Protein AF-A0A011P728-F1 (afdb_monomer)

Sequence (72 aa):
MCDAHLKTLVMALQPEWVIGVGAFAETRAREALAGTTVGVGRVLHPSPASPAANRGWAEAASTQLRTLGVWD

Nearest PDB structures (foldseek):
  5h93-assembly4_D  TM=9.943E-01  e=4.036E-07  Geobacter metallireducens GS-15
  5h98-assembly1_A  TM=9.930E-01  e=1.238E-06  Geobacter metallireducens GS-15
  5h93-assembly1_A  TM=9.713E-01  e=5.642E-06  Geobacter metallireducens GS-15
  5h93-assembly2_B  TM=9.744E-01  e=2.746E-05  Geobacter metallireducens GS-15
  5h99-assembly2_B  TM=9.684E-01  e=4.971E-05  Geobacter metallireducens GS-15

Foldseek 3Di:
DVLVVVVVCCVVVVDLEDEAADDVRLVSPCVSQPPHNRHGYYAHHCDPVDPVNVVPRPVRRQVRCVVVVNHD

Secondary structure (DSSP, 8-state):
-HHHHHHHHHHHH--SEEEEESHHHHHHHHHHTTTS--EEEEE----TT-HHHHTTHHHHHHHHHHHTTS--

Structure (mmCIF, N/CA/C/O backbone):
data_AF-A0A011P728-F1
#
_entry.id   AF-A0A011P728-F1
#
loop_
_atom_site.group_PDB
_atom_site.id
_atom_site.type_symbol
_atom_site.label_atom_id
_atom_site.label_alt_id
_atom_site.label_comp_id
_atom_site.label_asym_id
_atom_site.label_entity_id
_atom_site.label_seq_id
_atom_site.pdbx_PDB_ins_code
_atom_site.Cartn_x
_atom_site.Cartn_y
_atom_site.Cartn_z
_atom_site.occupancy
_atom_site.B_iso_or_equiv
_atom_site.auth_seq_id
_atom_site.auth_comp_id
_atom_site.auth_asym_id
_atom_site.auth_atom_id
_atom_site.pdbx_PDB_model_num
ATOM 1 N N . MET A 1 1 ? -15.050 11.946 -3.938 1.00 90.56 1 MET A N 1
ATOM 2 C CA . MET A 1 1 ? -15.840 10.773 -4.383 1.00 90.56 1 MET A CA 1
ATOM 3 C C . MET A 1 1 ? -15.095 9.466 -4.118 1.00 90.56 1 MET A C 1
ATOM 5 O O . MET A 1 1 ? -15.586 8.688 -3.314 1.00 90.56 1 MET A O 1
ATOM 9 N N . CYS A 1 2 ? -13.911 9.243 -4.708 1.00 97.56 2 CYS A N 1
ATOM 10 C CA . CYS A 1 2 ? -13.171 7.976 -4.578 1.00 97.56 2 CYS A CA 1
ATOM 11 C C . CYS A 1 2 ? -12.816 7.608 -3.128 1.00 97.56 2 CYS A C 1
ATOM 13 O O . CYS A 1 2 ? -13.100 6.494 -2.708 1.00 97.56 2 CYS A O 1
ATOM 15 N N . ASP A 1 3 ? -12.290 8.549 -2.337 1.00 97.56 3 ASP A N 1
ATOM 16 C CA . ASP A 1 3 ?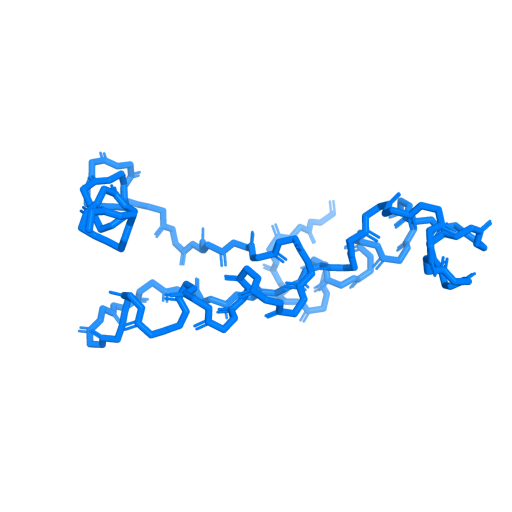 -11.914 8.270 -0.941 1.00 97.56 3 ASP A CA 1
ATOM 17 C C . ASP A 1 3 ? -13.122 7.887 -0.073 1.00 97.56 3 ASP A C 1
ATOM 19 O O . ASP A 1 3 ? -13.051 6.971 0.739 1.00 97.56 3 ASP A O 1
ATOM 23 N N . ALA A 1 4 ? -14.257 8.567 -0.264 1.00 97.56 4 ALA A N 1
ATOM 24 C CA . ALA A 1 4 ? -15.495 8.261 0.452 1.00 97.56 4 ALA A CA 1
ATOM 25 C C . ALA A 1 4 ? -16.037 6.875 0.072 1.00 97.56 4 ALA A 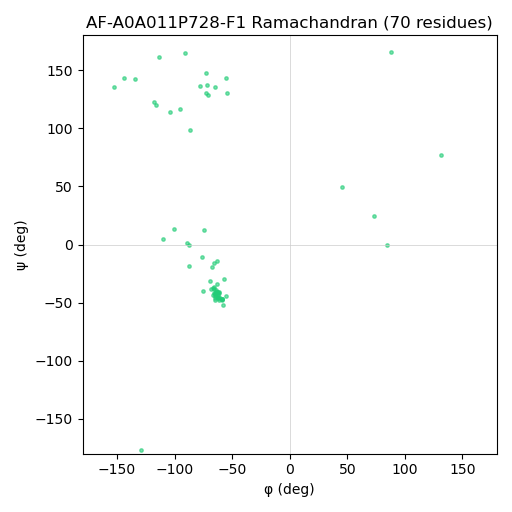C 1
ATOM 27 O O . ALA A 1 4 ? -16.509 6.130 0.932 1.00 97.56 4 ALA A O 1
ATOM 28 N N . HIS A 1 5 ? -15.928 6.507 -1.206 1.00 98.12 5 HIS A N 1
ATOM 29 C CA . HIS A 1 5 ? -16.301 5.174 -1.662 1.00 98.12 5 HIS A CA 1
ATOM 30 C C . HIS A 1 5 ? -15.371 4.099 -1.083 1.00 98.12 5 HIS A C 1
ATOM 32 O O . HIS A 1 5 ? -15.858 3.100 -0.564 1.00 98.12 5 HIS A O 1
ATOM 38 N N . LEU A 1 6 ? -14.053 4.336 -1.067 1.00 98.25 6 LEU A N 1
ATOM 39 C CA . LEU A 1 6 ? -13.089 3.432 -0.435 1.00 98.25 6 LEU A CA 1
ATOM 40 C C . LEU A 1 6 ? -13.395 3.235 1.056 1.00 98.25 6 LEU A C 1
ATOM 42 O O . LEU A 1 6 ? -13.463 2.097 1.509 1.00 98.25 6 LEU A O 1
ATOM 46 N N . LYS A 1 7 ? -13.659 4.317 1.804 1.00 97.69 7 LYS A N 1
ATOM 47 C CA . LYS A 1 7 ? -14.103 4.230 3.208 1.00 97.69 7 LYS A CA 1
ATOM 48 C C . LYS A 1 7 ? -15.357 3.370 3.357 1.00 97.69 7 LYS A C 1
ATOM 50 O O . LYS A 1 7 ? -15.414 2.536 4.251 1.00 97.69 7 LYS A O 1
ATOM 55 N N . THR A 1 8 ? -16.336 3.550 2.470 1.00 98.06 8 THR A N 1
ATOM 56 C CA . THR A 1 8 ? -17.589 2.778 2.488 1.00 98.06 8 THR A CA 1
ATOM 57 C C . THR A 1 8 ? -17.324 1.286 2.292 1.00 98.06 8 THR A C 1
ATOM 59 O O . THR A 1 8 ? -17.854 0.472 3.043 1.00 98.06 8 THR A O 1
ATOM 62 N N . LEU A 1 9 ? -16.466 0.921 1.333 1.00 98.19 9 LEU A N 1
ATOM 63 C CA . LEU A 1 9 ? -16.074 -0.473 1.105 1.00 98.19 9 LEU A CA 1
ATOM 64 C C . LEU A 1 9 ? -15.337 -1.061 2.310 1.00 98.19 9 LEU A C 1
ATOM 66 O O . LEU A 1 9 ? -15.656 -2.164 2.738 1.00 98.19 9 LEU A O 1
ATOM 70 N N . VAL A 1 10 ? -14.391 -0.319 2.887 1.00 98.25 10 VAL A N 1
ATOM 71 C CA . VAL A 1 10 ? -13.627 -0.765 4.061 1.00 98.25 10 VAL A CA 1
ATOM 72 C C . VAL A 1 10 ? -14.533 -0.947 5.278 1.00 98.25 10 VAL A C 1
ATOM 74 O O . VAL A 1 10 ? -14.413 -1.941 5.983 1.00 98.25 10 VAL A O 1
ATOM 77 N N . MET A 1 11 ? -15.487 -0.044 5.501 1.00 96.88 11 MET A N 1
ATOM 78 C CA . MET A 1 11 ? -16.478 -0.198 6.568 1.00 96.88 11 MET A CA 1
ATOM 79 C C . MET A 1 11 ? -17.385 -1.414 6.357 1.00 96.88 11 MET A C 1
ATOM 81 O O . MET A 1 11 ? -17.715 -2.091 7.324 1.00 96.88 11 MET A O 1
ATOM 85 N N . ALA A 1 12 ? -17.795 -1.684 5.115 1.00 98.31 12 ALA A N 1
ATOM 86 C CA . ALA A 1 12 ? -18.699 -2.787 4.798 1.00 98.31 12 ALA A CA 1
ATOM 87 C C . ALA A 1 12 ? -18.008 -4.158 4.843 1.00 98.31 12 ALA A C 1
ATOM 89 O O . ALA A 1 12 ? -18.603 -5.129 5.299 1.00 98.31 12 ALA A O 1
ATOM 90 N N . LEU A 1 13 ? -16.768 -4.239 4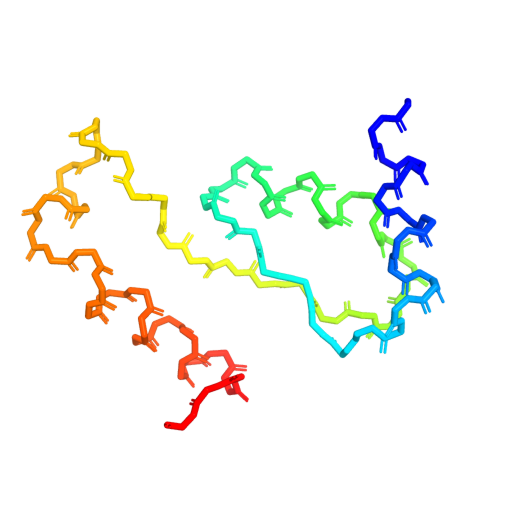.357 1.00 98.25 13 LEU A N 1
ATOM 91 C CA . LEU A 1 13 ? -16.001 -5.486 4.282 1.00 98.25 13 LEU A CA 1
ATOM 92 C C . LEU A 1 13 ? -15.210 -5.776 5.561 1.00 98.25 13 LEU A C 1
ATOM 94 O O . LEU A 1 13 ? -14.785 -6.909 5.754 1.00 98.25 13 LEU A O 1
ATOM 98 N N . GLN A 1 14 ? -14.992 -4.757 6.399 1.00 98.00 14 GLN A N 1
ATOM 99 C CA . GLN A 1 14 ? -14.195 -4.816 7.626 1.00 98.00 14 GLN A CA 1
ATOM 100 C C . GLN A 1 14 ? -12.851 -5.557 7.458 1.00 98.00 14 GLN A C 1
ATOM 102 O O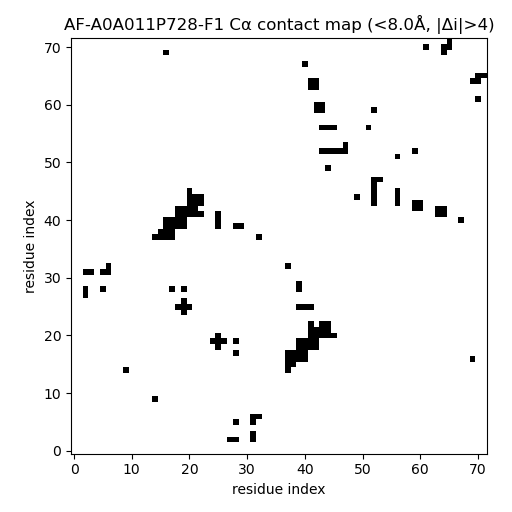 . GLN A 1 14 ? -12.545 -6.449 8.249 1.00 98.00 14 GLN A O 1
ATOM 107 N N . PRO A 1 15 ? -12.036 -5.233 6.435 1.00 98.00 15 PRO A N 1
ATOM 108 C CA . PRO A 1 15 ? -10.779 -5.927 6.231 1.00 98.00 15 PRO A CA 1
ATOM 109 C C . PRO A 1 15 ? -9.758 -5.509 7.292 1.00 98.00 15 PRO A C 1
ATOM 111 O O . PRO A 1 15 ? -9.700 -4.347 7.697 1.00 98.00 1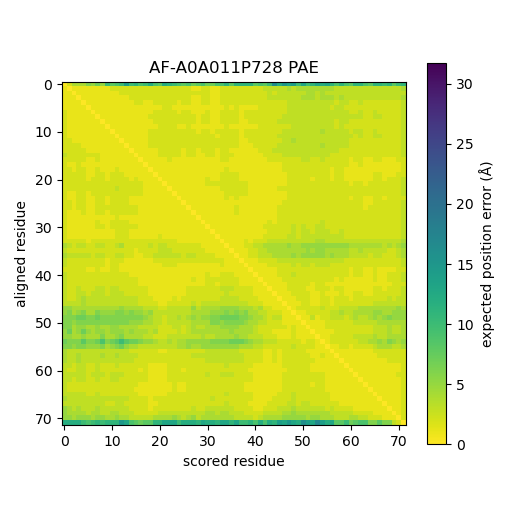5 PRO A O 1
ATOM 114 N N . GLU A 1 16 ? -8.881 -6.434 7.669 1.00 97.94 16 GLU A N 1
ATOM 115 C CA . GLU A 1 16 ? -7.708 -6.103 8.485 1.00 97.94 16 GLU A CA 1
ATOM 116 C C . GLU A 1 16 ? -6.687 -5.273 7.694 1.00 97.94 16 GLU A C 1
ATOM 118 O O . GLU A 1 16 ? -6.018 -4.407 8.258 1.00 97.94 16 GLU A O 1
ATOM 123 N N . TRP A 1 17 ? -6.605 -5.494 6.375 1.00 98.44 17 TRP A N 1
ATOM 124 C CA . TRP A 1 17 ? -5.635 -4.853 5.490 1.00 98.44 17 TRP A CA 1
ATOM 125 C C . TRP A 1 17 ? -6.243 -4.334 4.187 1.00 98.44 17 TRP A C 1
ATOM 127 O O . TRP A 1 17 ? -7.055 -4.993 3.540 1.00 98.44 17 TRP A O 1
ATOM 137 N N . VAL A 1 18 ? -5.750 -3.179 3.741 1.00 98.56 18 VAL A N 1
ATOM 138 C CA . VAL A 1 18 ? -5.915 -2.654 2.382 1.00 98.56 18 VAL A CA 1
ATOM 139 C C . VAL A 1 18 ? -4.543 -2.575 1.725 1.00 98.56 18 VAL A C 1
ATOM 141 O O . VAL A 1 18 ? -3.645 -1.873 2.193 1.00 98.56 18 VAL A O 1
ATOM 144 N N . ILE A 1 19 ? -4.379 -3.287 0.613 1.00 98.56 19 ILE A N 1
ATOM 145 C CA . ILE A 1 19 ? -3.117 -3.330 -0.125 1.00 98.56 19 ILE A CA 1
ATOM 146 C C . ILE A 1 19 ? -3.225 -2.473 -1.384 1.00 98.56 19 ILE A C 1
ATOM 148 O O . ILE A 1 19 ? -3.959 -2.790 -2.320 1.00 98.56 19 ILE A O 1
ATOM 152 N N . GLY A 1 20 ? -2.455 -1.387 -1.426 1.00 98.44 20 GLY A N 1
ATOM 153 C CA . GLY A 1 20 ? -2.299 -0.571 -2.621 1.00 98.44 20 GLY A CA 1
ATOM 154 C C . GLY A 1 20 ? -1.475 -1.295 -3.686 1.00 98.44 20 GLY A C 1
ATOM 155 O O . GLY A 1 20 ? -0.360 -1.749 -3.429 1.00 98.44 20 GLY A O 1
ATOM 156 N N . VAL A 1 21 ? -1.991 -1.370 -4.912 1.00 98.25 21 VAL A N 1
ATOM 157 C CA . VAL A 1 21 ? -1.223 -1.843 -6.070 1.00 98.25 21 VAL A CA 1
ATOM 158 C C . VAL A 1 21 ? -0.482 -0.646 -6.664 1.00 98.25 21 VAL A C 1
ATOM 160 O O . VAL A 1 21 ? -1.053 0.170 -7.386 1.00 98.25 21 VAL A O 1
ATOM 163 N N . GLY A 1 22 ? 0.800 -0.511 -6.324 1.00 97.94 22 GLY A N 1
ATOM 164 C CA . GLY A 1 22 ? 1.614 0.660 -6.654 1.00 97.94 22 GLY A CA 1
ATOM 165 C C . GLY A 1 22 ? 1.551 1.790 -5.621 1.00 97.94 22 GLY A C 1
ATOM 166 O O . GLY A 1 22 ? 0.698 1.828 -4.738 1.00 97.94 22 GLY A O 1
ATOM 167 N N . ALA A 1 23 ? 2.502 2.724 -5.737 1.00 97.62 23 ALA A N 1
ATOM 168 C CA . ALA A 1 23 ? 2.711 3.793 -4.755 1.00 97.62 23 ALA A CA 1
ATOM 169 C C . ALA A 1 23 ? 1.524 4.757 -4.659 1.00 97.62 23 ALA A C 1
ATOM 171 O O . ALA A 1 23 ? 1.105 5.107 -3.565 1.00 97.62 23 ALA A O 1
ATOM 172 N N . PHE A 1 24 ? 0.938 5.135 -5.798 1.00 97.94 24 PHE A N 1
ATOM 173 C CA . PHE A 1 24 ? -0.216 6.032 -5.809 1.00 97.94 24 PHE A CA 1
ATOM 174 C C . PHE A 1 24 ? -1.397 5.457 -5.014 1.00 97.94 24 PHE A C 1
ATOM 176 O O . PHE A 1 24 ? -1.959 6.146 -4.167 1.00 97.94 24 PHE A O 1
ATOM 183 N N . ALA A 1 25 ? -1.745 4.188 -5.253 1.00 98.44 25 ALA A N 1
ATOM 184 C CA . ALA A 1 25 ? -2.859 3.537 -4.570 1.00 98.44 25 ALA A CA 1
ATOM 185 C C . ALA A 1 25 ? -2.618 3.429 -3.057 1.00 98.44 25 ALA A C 1
ATOM 187 O O . ALA A 1 25 ? -3.531 3.708 -2.284 1.00 98.44 25 ALA A O 1
ATOM 188 N N . GLU A 1 26 ? -1.394 3.090 -2.634 1.00 98.62 26 GLU A N 1
ATOM 189 C CA . GLU A 1 26 ? -1.016 3.085 -1.214 1.00 98.62 26 GLU A CA 1
ATOM 190 C C . GLU A 1 26 ? -1.211 4.469 -0.585 1.00 98.62 26 GLU A C 1
ATOM 192 O O . GLU A 1 26 ? -1.899 4.588 0.427 1.00 98.62 26 GLU A O 1
ATOM 197 N N . THR A 1 27 ? -0.655 5.522 -1.193 1.00 98.50 27 THR A N 1
ATOM 198 C CA . THR A 1 27 ? -0.761 6.890 -0.667 1.00 98.50 27 THR A CA 1
ATOM 199 C C . THR A 1 27 ? -2.217 7.330 -0.547 1.00 98.50 27 THR A C 1
ATOM 201 O O . THR A 1 27 ? -2.628 7.808 0.509 1.00 98.50 27 THR A O 1
ATOM 204 N N . ARG A 1 28 ? -3.035 7.099 -1.585 1.00 98.50 28 ARG A N 1
ATOM 205 C CA . ARG A 1 28 ? -4.469 7.426 -1.540 1.00 98.50 28 ARG A CA 1
ATOM 206 C C . ARG A 1 28 ? -5.207 6.636 -0.464 1.00 98.50 28 ARG A C 1
ATOM 208 O O . ARG A 1 28 ? -6.040 7.214 0.227 1.00 98.50 28 ARG A O 1
ATOM 215 N N . ALA A 1 29 ? -4.901 5.349 -0.294 1.00 98.50 29 ALA A N 1
ATOM 216 C CA . ALA A 1 29 ? -5.506 4.530 0.753 1.00 98.50 29 ALA A CA 1
ATOM 217 C C . ALA A 1 29 ? -5.110 5.017 2.154 1.00 98.50 29 ALA A C 1
ATOM 219 O O . ALA A 1 29 ? -5.978 5.116 3.016 1.00 98.50 29 ALA A O 1
ATOM 220 N N . ARG A 1 30 ? -3.843 5.393 2.375 1.00 98.38 30 ARG A N 1
ATOM 221 C CA . ARG A 1 30 ? -3.385 5.967 3.653 1.00 98.38 30 ARG A CA 1
ATOM 222 C C . ARG A 1 30 ? -4.103 7.271 3.984 1.00 98.38 30 ARG A C 1
ATOM 224 O O . ARG A 1 30 ? -4.561 7.436 5.108 1.00 98.38 30 ARG A O 1
ATOM 231 N N . GLU A 1 31 ? -4.229 8.174 3.015 1.00 98.25 31 GLU 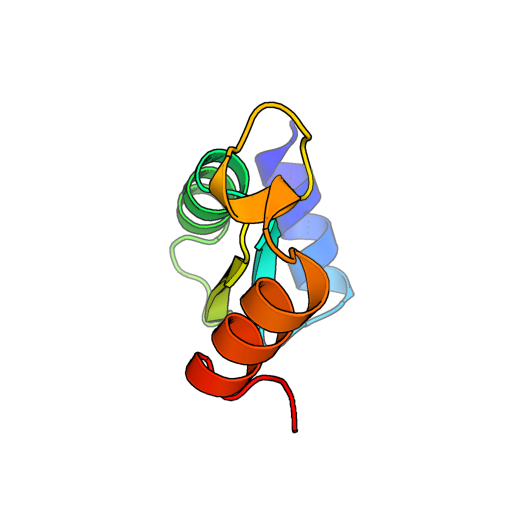A N 1
ATOM 232 C CA . GLU A 1 31 ? -4.942 9.442 3.206 1.00 98.25 31 GLU A CA 1
ATOM 233 C C . GLU A 1 31 ? -6.434 9.218 3.467 1.00 98.25 31 GLU A C 1
ATOM 235 O O . GLU A 1 31 ? -7.001 9.771 4.411 1.00 98.25 31 GLU A O 1
ATOM 240 N N . ALA A 1 32 ? -7.076 8.376 2.656 1.00 98.19 32 ALA A N 1
ATOM 241 C CA . ALA A 1 32 ? -8.493 8.086 2.792 1.00 98.19 32 ALA A CA 1
ATOM 242 C C . ALA A 1 32 ? -8.802 7.354 4.103 1.00 98.19 32 ALA A C 1
ATOM 244 O O . ALA A 1 32 ? -9.839 7.610 4.693 1.00 98.19 32 ALA A O 1
ATOM 245 N N . LEU A 1 33 ? -7.943 6.463 4.586 1.00 98.25 33 LEU A N 1
ATOM 246 C CA . LEU A 1 33 ? -8.213 5.636 5.770 1.00 98.25 33 LEU A CA 1
ATOM 247 C C . LEU A 1 33 ? -7.525 6.159 7.038 1.00 98.25 33 LEU A C 1
ATOM 249 O O . LEU A 1 33 ? -7.483 5.461 8.053 1.00 98.25 33 LEU A O 1
ATOM 253 N N . ALA A 1 34 ? -7.018 7.394 7.004 1.00 97.38 34 ALA A N 1
ATOM 254 C CA . ALA A 1 34 ? -6.433 8.049 8.165 1.00 97.38 34 ALA A CA 1
ATOM 255 C C . ALA A 1 34 ? -7.419 8.060 9.350 1.00 97.38 34 ALA A C 1
ATOM 257 O O . ALA A 1 34 ? -8.586 8.430 9.206 1.00 97.38 34 ALA A O 1
ATOM 258 N N . GLY A 1 35 ? -6.937 7.642 10.524 1.00 95.31 35 GLY A N 1
ATOM 259 C CA . GLY A 1 35 ? -7.739 7.531 11.749 1.00 95.31 35 GLY A CA 1
ATOM 260 C C . GLY A 1 35 ? -8.523 6.223 11.899 1.00 95.31 35 GLY A C 1
ATOM 261 O O . GLY A 1 35 ? -9.196 6.044 12.910 1.00 95.31 35 GLY A O 1
ATOM 262 N N . THR A 1 36 ? -8.437 5.302 10.936 1.00 96.19 36 THR A N 1
ATOM 263 C CA . THR A 1 36 ? -8.943 3.928 11.095 1.00 96.19 36 THR A CA 1
ATOM 264 C C . THR A 1 36 ? -7.854 3.003 11.646 1.00 96.19 36 THR A C 1
ATOM 266 O O . THR A 1 36 ? -6.671 3.340 11.621 1.00 96.19 36 THR A O 1
ATOM 269 N N . THR A 1 37 ? -8.243 1.824 12.133 1.00 96.12 37 THR A N 1
ATOM 270 C CA . THR A 1 37 ? -7.313 0.777 12.596 1.00 96.12 37 THR A CA 1
ATOM 271 C C . THR A 1 37 ? -6.878 -0.183 11.487 1.00 96.12 37 THR A C 1
ATOM 273 O O . THR A 1 37 ? -6.147 -1.130 11.758 1.00 96.12 37 THR A O 1
ATOM 276 N N . VAL A 1 38 ? -7.336 0.029 10.251 1.00 98.12 38 VAL A N 1
ATOM 277 C CA . VAL A 1 38 ? -7.050 -0.856 9.117 1.00 98.12 38 VAL A CA 1
ATOM 278 C C . VAL A 1 38 ? -5.597 -0.689 8.684 1.00 98.12 38 VAL A C 1
ATOM 280 O O . VAL A 1 38 ? -5.125 0.429 8.463 1.00 98.12 38 VAL A O 1
ATOM 283 N N . GLY A 1 39 ? -4.886 -1.805 8.535 1.00 98.19 39 GLY A N 1
ATOM 284 C CA . GLY A 1 39 ? -3.531 -1.818 8.004 1.00 98.19 39 GLY A CA 1
ATOM 285 C C . GLY A 1 39 ? -3.517 -1.370 6.545 1.00 98.19 39 GLY A C 1
ATOM 286 O O . GLY A 1 39 ? -4.335 -1.809 5.739 1.00 98.19 39 GLY A O 1
ATOM 287 N N . VAL A 1 40 ? -2.574 -0.504 6.171 1.00 98.56 40 VAL A N 1
ATOM 288 C CA . VAL A 1 40 ? -2.362 -0.124 4.768 1.00 98.56 40 VAL A CA 1
ATOM 289 C C . VAL A 1 40 ? -0.962 -0.533 4.343 1.00 98.56 40 VAL A C 1
ATOM 291 O O . VAL A 1 40 ? 0.029 -0.120 4.953 1.00 98.56 40 VAL A O 1
ATOM 294 N N . GLY A 1 41 ? -0.894 -1.343 3.289 1.00 98.19 41 GLY A N 1
ATOM 295 C CA . GLY A 1 41 ? 0.342 -1.858 2.707 1.00 98.19 41 GLY A CA 1
ATOM 296 C C . GLY A 1 41 ? 0.404 -1.635 1.200 1.00 98.19 41 GLY A C 1
ATOM 297 O O . GLY A 1 41 ? -0.493 -1.037 0.601 1.00 98.19 41 GLY A O 1
ATOM 298 N N . ARG A 1 42 ? 1.470 -2.134 0.572 1.00 98.38 42 ARG A N 1
ATOM 299 C CA . ARG A 1 42 ? 1.680 -1.997 -0.869 1.00 98.38 42 ARG A CA 1
ATOM 300 C C . ARG A 1 42 ? 2.332 -3.218 -1.486 1.00 98.38 42 ARG A C 1
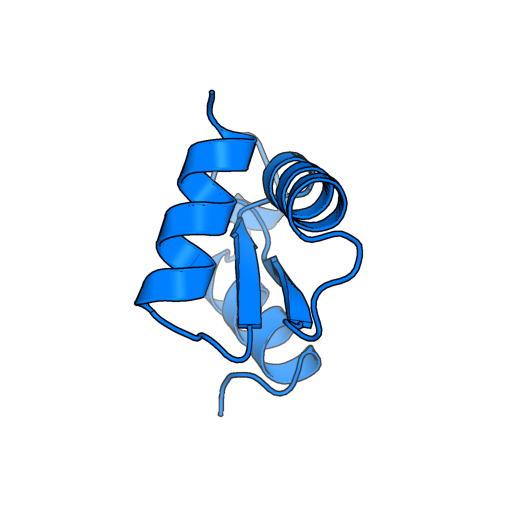ATOM 302 O O . ARG A 1 42 ? 3.289 -3.758 -0.942 1.00 98.38 42 ARG A O 1
ATOM 309 N N . VAL A 1 43 ? 1.893 -3.527 -2.700 1.00 98.50 43 VAL A N 1
ATOM 310 C CA . VAL A 1 43 ? 2.638 -4.360 -3.648 1.00 98.50 43 VAL A CA 1
ATOM 311 C C . VAL A 1 43 ? 3.070 -3.551 -4.863 1.00 98.50 43 VAL A C 1
ATOM 313 O O . VAL A 1 43 ? 2.551 -2.466 -5.151 1.00 98.50 43 VAL A O 1
ATOM 316 N N . LEU A 1 44 ? 4.058 -4.062 -5.589 1.00 97.88 44 LEU A N 1
ATOM 317 C CA . LEU A 1 44 ? 4.470 -3.524 -6.876 1.00 97.88 44 LEU A CA 1
ATOM 318 C C . LEU A 1 44 ? 3.263 -3.465 -7.826 1.00 97.88 44 LEU A C 1
ATOM 320 O O . LEU A 1 44 ? 2.420 -4.354 -7.823 1.00 97.88 44 LEU A O 1
ATOM 324 N N . HIS A 1 45 ? 3.172 -2.432 -8.662 1.00 98.06 45 HIS A N 1
ATOM 325 C CA . HIS A 1 45 ? 2.153 -2.397 -9.709 1.00 98.06 45 HIS A CA 1
ATOM 326 C C . HIS A 1 45 ? 2.579 -3.295 -10.885 1.00 98.06 45 HIS A C 1
ATOM 328 O O . HIS A 1 45 ? 3.728 -3.184 -11.315 1.00 98.06 45 HIS A O 1
ATOM 334 N N . PRO A 1 46 ? 1.688 -4.117 -11.471 1.00 97.38 46 PRO A N 1
ATOM 335 C CA . PRO A 1 46 ? 2.025 -5.057 -12.551 1.00 97.38 46 PRO A CA 1
ATOM 336 C C . PRO A 1 46 ? 2.245 -4.399 -13.922 1.00 97.38 46 PRO A C 1
ATOM 338 O O . PRO A 1 46 ? 2.26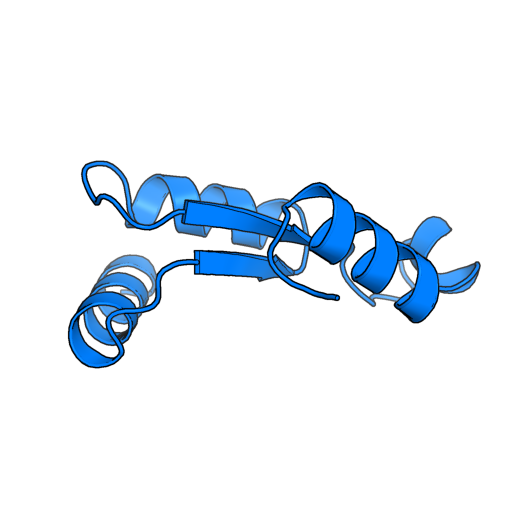3 -5.080 -14.940 1.00 97.38 46 PRO A O 1
ATOM 341 N N . SER A 1 47 ? 2.373 -3.070 -13.986 1.00 96.06 47 SER A N 1
ATOM 342 C CA . SER A 1 47 ? 2.426 -2.379 -15.280 1.00 96.06 47 SER A CA 1
ATOM 343 C C . SER A 1 47 ? 3.761 -2.668 -15.962 1.00 96.06 47 SER A C 1
ATOM 345 O O . SER A 1 47 ? 4.797 -2.545 -15.298 1.00 96.06 47 SER A O 1
ATOM 347 N N . PRO A 1 48 ? 3.769 -2.933 -17.283 1.00 92.69 48 PRO A N 1
ATOM 348 C CA . PRO A 1 48 ? 5.004 -3.136 -18.036 1.00 92.69 48 PRO A CA 1
ATOM 349 C C . PRO A 1 48 ? 5.902 -1.891 -18.066 1.00 92.69 48 PRO A C 1
ATOM 351 O O . PRO A 1 48 ? 7.086 -1.990 -18.383 1.00 92.69 48 PRO A O 1
ATOM 354 N N . ALA A 1 49 ? 5.375 -0.720 -17.689 1.00 93.56 49 ALA A N 1
ATOM 355 C CA . ALA A 1 49 ? 6.160 0.501 -17.525 1.00 93.56 49 ALA A CA 1
ATOM 356 C C . ALA A 1 49 ? 7.182 0.416 -16.374 1.00 93.56 49 ALA A C 1
ATOM 358 O O . ALA A 1 49 ? 8.094 1.237 -16.306 1.00 93.56 49 ALA A O 1
ATOM 359 N N . SER A 1 50 ? 7.050 -0.555 -15.461 1.00 91.19 50 SER A N 1
ATOM 360 C CA . SER A 1 50 ? 8.026 -0.795 -14.399 1.00 91.19 50 SER A CA 1
ATOM 361 C C . SER A 1 50 ? 9.025 -1.881 -14.811 1.00 91.19 50 SER A C 1
ATOM 363 O O . SER A 1 50 ? 8.643 -3.049 -14.918 1.00 91.19 50 SER A O 1
ATOM 365 N N . PRO A 1 51 ? 10.332 -1.568 -14.931 1.00 93.31 51 PRO A N 1
ATOM 366 C CA . PRO A 1 51 ? 11.352 -2.586 -15.173 1.00 93.31 51 PRO A CA 1
ATOM 367 C C . PRO A 1 51 ? 11.375 -3.683 -14.102 1.00 93.31 51 PRO A C 1
ATOM 369 O O . PRO A 1 51 ? 11.731 -4.819 -14.395 1.00 93.31 51 PRO A O 1
ATOM 372 N N . ALA A 1 52 ? 10.999 -3.356 -12.861 1.00 90.31 52 ALA A N 1
ATOM 373 C CA . ALA A 1 52 ? 10.915 -4.334 -11.781 1.00 90.31 52 ALA A CA 1
ATOM 374 C C . ALA A 1 52 ? 9.772 -5.336 -11.999 1.00 90.31 52 ALA A C 1
ATOM 376 O O . ALA A 1 52 ? 9.962 -6.520 -11.747 1.00 90.31 52 ALA A O 1
ATOM 377 N N . ALA A 1 53 ? 8.620 -4.890 -12.517 1.00 93.75 53 ALA A N 1
ATOM 378 C CA . ALA A 1 53 ? 7.490 -5.779 -12.792 1.00 93.75 53 ALA A CA 1
ATOM 379 C C . ALA A 1 53 ? 7.822 -6.769 -13.919 1.00 93.75 53 ALA A C 1
ATOM 381 O O . ALA A 1 53 ? 7.492 -7.951 -13.827 1.00 93.75 53 ALA A O 1
ATOM 382 N N . ASN A 1 54 ? 8.571 -6.313 -14.927 1.00 95.31 54 ASN A N 1
ATOM 383 C CA . ASN A 1 54 ? 9.000 -7.144 -16.056 1.00 95.31 54 ASN A CA 1
ATOM 384 C C . ASN A 1 54 ? 10.005 -8.241 -15.667 1.00 95.31 54 ASN A C 1
ATOM 386 O O . ASN A 1 54 ? 10.165 -9.204 -16.409 1.00 95.31 54 ASN A O 1
ATOM 390 N N . ARG A 1 55 ? 10.685 -8.115 -14.519 1.00 95.69 55 ARG A N 1
ATOM 391 C CA . ARG A 1 55 ? 11.641 -9.118 -14.018 1.00 95.69 55 ARG A CA 1
ATOM 392 C C . ARG A 1 55 ? 11.005 -10.221 -13.169 1.00 95.69 55 ARG A C 1
ATOM 394 O O . ARG A 1 55 ? 11.726 -11.100 -12.718 1.00 95.69 55 ARG A O 1
ATOM 401 N N . GLY A 1 56 ? 9.690 -10.180 -12.955 1.00 95.56 56 GLY A N 1
ATOM 402 C CA . GLY A 1 56 ? 8.980 -11.157 -12.128 1.00 95.56 56 GLY A CA 1
ATOM 403 C C . GLY A 1 56 ? 8.058 -10.478 -11.125 1.00 95.56 56 GLY A C 1
ATOM 404 O O . GLY A 1 56 ? 8.368 -10.374 -9.941 1.00 95.56 56 GLY A O 1
ATOM 405 N N . TRP A 1 57 ? 6.905 -10.004 -11.597 1.00 97.50 57 TRP A N 1
ATOM 406 C CA . TRP A 1 57 ? 5.948 -9.304 -10.741 1.00 97.50 57 TRP A CA 1
ATOM 407 C C . TRP A 1 57 ? 5.354 -10.195 -9.645 1.00 97.50 57 TRP A C 1
ATOM 409 O O . TRP A 1 57 ? 5.265 -9.757 -8.502 1.00 97.50 57 TRP A O 1
ATOM 419 N N . ALA A 1 58 ? 4.962 -11.428 -9.979 1.00 96.62 58 ALA A N 1
ATOM 420 C CA . ALA A 1 58 ? 4.276 -12.315 -9.039 1.00 96.62 58 ALA A CA 1
ATOM 421 C C . ALA A 1 58 ? 5.148 -12.627 -7.814 1.00 96.62 58 ALA A C 1
ATOM 423 O O . ALA A 1 58 ? 4.709 -12.445 -6.684 1.00 96.62 58 ALA A O 1
ATOM 424 N N . GLU A 1 59 ? 6.411 -13.001 -8.032 1.00 97.38 59 GLU A N 1
ATOM 425 C CA . GLU A 1 59 ? 7.364 -13.274 -6.953 1.00 97.38 59 GLU A CA 1
ATOM 426 C C . GLU A 1 59 ? 7.630 -12.030 -6.091 1.00 97.38 59 GLU A C 1
ATOM 428 O O . GLU A 1 59 ? 7.618 -12.108 -4.859 1.00 97.38 59 GLU A O 1
ATOM 433 N N . ALA A 1 60 ? 7.798 -10.863 -6.724 1.00 97.31 60 ALA A N 1
ATOM 434 C CA . ALA A 1 60 ? 7.978 -9.601 -6.014 1.00 97.31 60 ALA A CA 1
ATOM 435 C C . ALA A 1 60 ? 6.753 -9.246 -5.153 1.00 97.31 60 ALA A C 1
ATOM 437 O O . ALA A 1 60 ? 6.910 -8.901 -3.981 1.00 97.31 60 ALA A O 1
ATOM 438 N N . ALA A 1 61 ? 5.541 -9.366 -5.703 1.00 97.88 61 ALA A N 1
ATOM 439 C CA . ALA A 1 61 ? 4.301 -9.090 -4.985 1.00 97.88 61 ALA A CA 1
ATOM 440 C C . ALA A 1 61 ? 4.089 -10.072 -3.822 1.00 97.88 61 ALA A C 1
ATOM 442 O O . ALA A 1 61 ? 3.821 -9.631 -2.706 1.00 97.88 61 ALA A O 1
ATOM 443 N N . SER A 1 62 ? 4.288 -11.379 -4.030 1.00 97.56 62 SER A N 1
ATOM 444 C CA . SER A 1 62 ? 4.192 -12.380 -2.957 1.00 97.56 62 SER A CA 1
ATOM 445 C C . SER A 1 62 ? 5.217 -12.138 -1.847 1.00 97.56 62 SER A C 1
ATOM 447 O O . SER A 1 62 ? 4.875 -12.217 -0.671 1.00 97.56 62 SER A O 1
ATOM 449 N N . THR A 1 63 ? 6.458 -11.779 -2.188 1.00 97.81 63 THR A N 1
ATOM 450 C CA . THR A 1 63 ? 7.491 -11.436 -1.193 1.00 97.81 63 THR A CA 1
ATOM 451 C C . THR A 1 63 ? 7.102 -10.204 -0.374 1.00 97.81 63 THR A C 1
ATOM 453 O O . THR A 1 63 ? 7.288 -10.180 0.843 1.00 97.81 63 THR A O 1
ATOM 456 N N . GLN A 1 64 ? 6.523 -9.187 -1.017 1.00 98.12 64 GLN A N 1
ATOM 457 C CA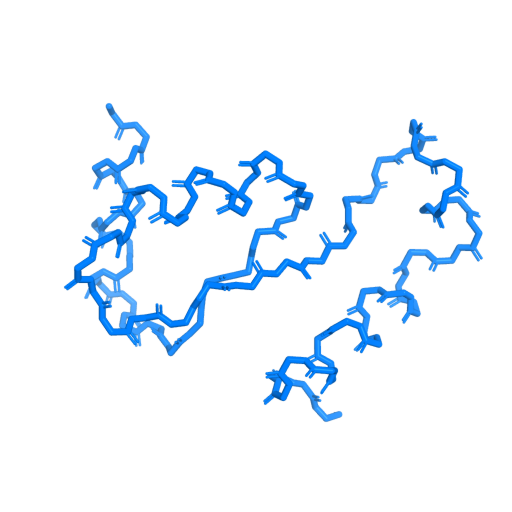 . GLN A 1 64 ? 6.027 -7.987 -0.338 1.00 98.12 64 GLN A CA 1
ATOM 458 C C . GLN A 1 64 ? 4.862 -8.307 0.604 1.00 98.12 64 GLN A C 1
ATOM 460 O O . GLN A 1 64 ? 4.854 -7.825 1.732 1.00 98.12 64 GLN A O 1
ATOM 465 N N . LEU A 1 65 ? 3.922 -9.156 0.185 1.00 98.31 65 LEU A N 1
ATOM 466 C CA . LEU A 1 65 ? 2.793 -9.580 1.021 1.00 98.31 65 LEU A CA 1
ATOM 467 C C . LEU A 1 65 ? 3.254 -10.417 2.224 1.00 98.31 65 LEU A C 1
ATOM 469 O O . LEU A 1 65 ? 2.821 -10.151 3.343 1.00 98.31 65 LEU A O 1
ATOM 473 N N . ARG A 1 66 ? 4.209 -11.338 2.035 1.00 98.25 66 ARG A N 1
ATOM 474 C CA . ARG A 1 66 ? 4.850 -12.074 3.143 1.00 98.25 66 ARG A CA 1
ATOM 475 C C . ARG A 1 66 ? 5.584 -11.149 4.108 1.00 98.25 66 ARG A C 1
ATOM 477 O O . ARG A 1 66 ? 5.473 -11.305 5.315 1.00 98.25 66 ARG A O 1
ATOM 484 N N . THR A 1 67 ? 6.294 -10.147 3.589 1.00 97.50 67 THR A N 1
ATOM 485 C CA . THR A 1 67 ? 7.003 -9.149 4.414 1.00 97.50 67 THR A CA 1
ATOM 486 C C . THR A 1 67 ? 6.035 -8.317 5.259 1.00 97.50 67 THR A C 1
ATOM 488 O O . THR A 1 67 ? 6.364 -7.936 6.378 1.00 97.50 67 THR A O 1
ATOM 491 N N . LEU A 1 68 ? 4.836 -8.046 4.738 1.00 97.00 68 LEU A N 1
ATOM 492 C CA . LEU A 1 68 ? 3.754 -7.398 5.482 1.00 97.00 68 LEU A CA 1
ATOM 493 C C . LEU A 1 68 ? 3.058 -8.345 6.477 1.00 97.00 68 LEU A C 1
ATOM 495 O O . LEU A 1 68 ? 2.269 -7.872 7.289 1.00 97.00 68 LEU A O 1
ATOM 499 N N . GLY A 1 69 ? 3.330 -9.653 6.418 1.00 97.31 69 GLY A N 1
ATOM 500 C CA . GLY A 1 69 ? 2.686 -10.669 7.252 1.00 97.31 69 GLY A CA 1
ATOM 501 C C . GLY A 1 69 ? 1.237 -10.966 6.860 1.00 97.31 69 GLY A C 1
ATOM 502 O O . GLY A 1 69 ? 0.461 -11.381 7.712 1.00 97.31 69 GLY A O 1
ATOM 503 N N . VAL A 1 70 ? 0.852 -10.720 5.600 1.00 96.12 70 VAL A N 1
ATOM 504 C CA . VAL A 1 70 ? -0.542 -10.868 5.121 1.00 96.12 70 VAL A CA 1
ATOM 505 C C . VAL A 1 70 ? -0.747 -12.046 4.160 1.00 96.12 70 VAL A C 1
ATOM 507 O O . VAL A 1 70 ? -1.821 -12.188 3.580 1.00 96.12 70 VAL A O 1
ATOM 510 N N . TRP A 1 71 ? 0.289 -12.855 3.933 1.00 93.94 71 TRP A N 1
ATOM 511 C CA . TRP A 1 71 ? 0.274 -14.017 3.040 1.00 93.94 71 TRP A CA 1
ATOM 512 C C . TRP A 1 71 ? 1.314 -15.033 3.526 1.00 93.94 71 TRP A C 1
ATOM 514 O O . TRP A 1 71 ? 2.440 -14.618 3.791 1.00 93.94 71 TRP A O 1
ATOM 524 N N . ASP A 1 72 ? 0.956 -16.324 3.564 1.00 81.81 72 ASP A N 1
ATOM 525 C CA . ASP A 1 72 ? 1.862 -17.471 3.776 1.00 81.81 72 ASP A CA 1
ATOM 526 C C . ASP A 1 72 ? 2.134 -18.250 2.466 1.00 81.81 72 ASP A C 1
ATOM 528 O O . ASP A 1 72 ? 1.194 -18.878 1.928 1.00 81.81 72 ASP A O 1
#

Mean predicted aligned error: 2.31 Å

pLDDT: mean 96.9, std 2.61, range [81.81, 98.62]

Solvent-accessible surface area (backbone atoms only — not comparable to full-atom values): 4178 Å² total; per-residue (Å²): 110,70,50,62,52,50,47,51,50,44,67,73,67,62,53,69,62,48,70,13,65,22,70,68,43,26,54,53,50,49,65,49,47,62,93,56,91,55,42,74,43,58,32,72,41,79,46,79,90,34,74,68,27,72,75,46,35,68,64,52,31,52,52,38,35,38,73,72,68,76,50,135

Radius of gyration: 13.07 Å; Cα contacts (8 Å, |Δi|>4): 80; chains: 1; bounding box: 30×28×31 Å